Protein AF-A0A7K3DNG2-F1 (afdb_monomer)

Sequence (63 aa):
MAQPTPARVHICPACDGFGSAAVTLGGRDRHGHLRTITAHCPACHGTGTRAVRPVSALVRVGR

Secondary structure (DSSP, 8-state):
-PPPPPPPEEE-TTTTT--EEEEEEEEE-TTSPEEEEEEE-TTTTTSSEEE------------

Structure (mmCIF, N/CA/C/O backbone):
data_AF-A0A7K3DNG2-F1
#
_entry.id   AF-A0A7K3DNG2-F1
#
loop_
_atom_site.group_PDB
_atom_site.id
_atom_site.type_symbol
_atom_site.label_atom_id
_atom_site.label_alt_id
_atom_site.label_comp_id
_atom_site.label_asym_id
_atom_site.label_entity_id
_atom_site.label_seq_id
_atom_site.pdbx_PDB_ins_code
_atom_site.Cartn_x
_atom_site.Cartn_y
_atom_site.Cartn_z
_atom_site.occupancy
_atom_site.B_iso_or_equiv
_atom_site.auth_seq_id
_atom_site.auth_comp_id
_atom_site.auth_asym_id
_atom_site.auth_atom_id
_atom_site.pdbx_PDB_model_num
ATOM 1 N N . MET A 1 1 ? 38.150 4.184 -7.818 1.00 58.06 1 MET A N 1
ATOM 2 C CA . MET A 1 1 ? 36.807 4.482 -7.270 1.00 58.06 1 MET A CA 1
ATOM 3 C C . MET A 1 1 ? 35.779 3.792 -8.154 1.00 58.06 1 MET A C 1
ATOM 5 O O . MET A 1 1 ? 35.834 4.005 -9.357 1.00 58.06 1 MET A O 1
ATOM 9 N N . ALA A 1 2 ? 34.912 2.934 -7.609 1.00 75.81 2 ALA A N 1
ATOM 10 C CA . ALA A 1 2 ? 33.839 2.290 -8.374 1.00 75.81 2 ALA A CA 1
ATOM 11 C C . ALA A 1 2 ? 32.534 3.077 -8.186 1.00 75.81 2 ALA A C 1
ATOM 13 O O . ALA A 1 2 ? 32.134 3.329 -7.052 1.00 75.81 2 ALA A O 1
ATOM 14 N N . GLN A 1 3 ? 31.889 3.473 -9.286 1.00 81.69 3 GLN A N 1
ATOM 15 C CA . GLN A 1 3 ? 30.597 4.161 -9.264 1.00 81.69 3 GLN A CA 1
ATOM 16 C C . GLN A 1 3 ? 29.463 3.125 -9.368 1.00 81.69 3 GLN A C 1
ATOM 18 O O . GLN A 1 3 ? 29.434 2.366 -10.342 1.00 81.69 3 GLN A O 1
ATOM 23 N N . PRO A 1 4 ? 28.501 3.091 -8.428 1.00 76.75 4 PRO A N 1
ATOM 24 C CA . PRO A 1 4 ? 27.300 2.278 -8.575 1.00 76.75 4 PRO A CA 1
ATOM 25 C C . PRO A 1 4 ? 26.462 2.795 -9.747 1.00 76.75 4 PRO A C 1
ATOM 27 O O . PRO A 1 4 ? 26.126 3.979 -9.801 1.00 76.75 4 PRO A O 1
ATOM 30 N N . THR A 1 5 ? 26.109 1.912 -10.682 1.00 79.81 5 THR A N 1
ATOM 31 C CA . THR A 1 5 ? 25.130 2.239 -11.727 1.00 79.81 5 THR A CA 1
ATOM 32 C C . THR A 1 5 ? 23.732 1.959 -11.175 1.00 79.81 5 THR A C 1
ATOM 34 O O . THR A 1 5 ? 23.468 0.819 -10.785 1.00 79.81 5 THR A O 1
ATOM 37 N N . PRO A 1 6 ? 22.832 2.954 -11.107 1.00 75.00 6 PRO A N 1
ATOM 38 C CA . PRO A 1 6 ? 21.489 2.735 -10.592 1.00 75.00 6 PRO A CA 1
ATOM 39 C C . PRO A 1 6 ? 20.713 1.785 -11.510 1.00 75.00 6 PRO A C 1
ATOM 41 O O . PRO A 1 6 ? 20.734 1.915 -12.737 1.00 75.00 6 PRO A O 1
ATOM 44 N N . ALA A 1 7 ? 20.014 0.822 -10.909 1.00 75.38 7 ALA A N 1
ATOM 45 C CA . ALA A 1 7 ? 19.137 -0.075 -11.645 1.00 75.38 7 ALA A CA 1
ATOM 46 C C . ALA A 1 7 ? 17.997 0.723 -12.294 1.00 75.38 7 ALA A C 1
ATOM 48 O O . ALA A 1 7 ? 17.386 1.586 -11.659 1.00 75.38 7 ALA A O 1
ATOM 49 N N . ARG A 1 8 ? 17.674 0.416 -13.555 1.00 82.25 8 ARG A N 1
ATOM 50 C CA . ARG A 1 8 ? 16.465 0.957 -14.184 1.00 82.25 8 ARG A CA 1
ATOM 51 C C . ARG A 1 8 ? 15.244 0.308 -13.533 1.00 82.25 8 ARG A C 1
ATOM 53 O O . ARG A 1 8 ? 15.136 -0.918 -13.479 1.00 82.25 8 ARG A O 1
ATOM 60 N N . VAL A 1 9 ? 14.326 1.142 -13.058 1.00 87.56 9 VAL A N 1
ATOM 61 C CA . VAL A 1 9 ? 13.059 0.736 -12.443 1.00 87.56 9 VAL A CA 1
ATOM 62 C C . VAL A 1 9 ? 11.897 1.413 -13.163 1.00 87.56 9 VAL A C 1
ATOM 64 O O . VAL A 1 9 ? 12.034 2.536 -13.651 1.00 87.56 9 VAL A O 1
ATOM 67 N N . HIS A 1 10 ? 10.757 0.731 -13.236 1.00 91.06 10 HIS A N 1
ATOM 68 C CA . HIS A 1 10 ? 9.500 1.295 -13.732 1.00 91.06 10 HIS A CA 1
ATOM 69 C C . HIS A 1 10 ? 8.453 1.338 -12.620 1.00 91.06 10 HIS A C 1
ATOM 71 O O . HIS A 1 10 ? 8.501 0.532 -11.688 1.00 91.06 10 HIS A O 1
ATOM 77 N N . ILE A 1 11 ? 7.493 2.257 -12.750 1.00 94.56 11 ILE A N 1
ATOM 78 C CA . ILE A 1 11 ? 6.304 2.315 -11.892 1.00 94.56 11 ILE A CA 1
ATOM 79 C C . ILE A 1 11 ? 5.561 0.985 -12.014 1.00 94.56 11 ILE A C 1
ATOM 81 O O . ILE A 1 11 ? 5.388 0.454 -13.112 1.00 94.56 11 ILE A O 1
ATOM 85 N N . CYS A 1 12 ? 5.164 0.411 -10.881 1.00 94.44 12 CYS A N 1
ATOM 86 C CA . CYS A 1 12 ? 4.394 -0.821 -10.894 1.00 94.44 12 CYS A CA 1
ATOM 87 C C . CYS A 1 12 ? 2.974 -0.535 -11.414 1.00 94.44 12 CYS A C 1
ATOM 89 O O . CYS A 1 12 ? 2.253 0.208 -10.756 1.00 94.44 12 CYS A O 1
ATOM 91 N N . PRO A 1 13 ? 2.528 -1.153 -12.523 1.00 93.25 13 PRO A N 1
ATOM 92 C CA . PRO A 1 13 ? 1.204 -0.884 -13.092 1.00 93.25 13 PRO A CA 1
ATOM 93 C C . PRO A 1 13 ? 0.059 -1.528 -12.296 1.00 93.25 13 PRO A C 1
ATOM 95 O O . PRO A 1 13 ? -1.101 -1.281 -12.576 1.00 93.25 13 PRO A O 1
ATOM 98 N N . ALA A 1 14 ?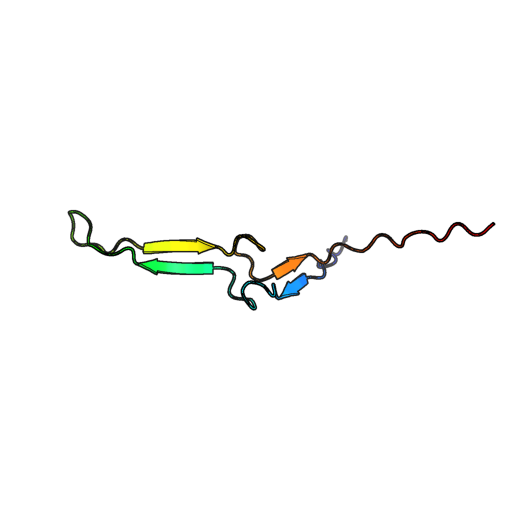 0.365 -2.402 -11.331 1.00 94.62 14 ALA A N 1
ATOM 99 C CA . ALA A 1 14 ? -0.656 -3.031 -10.492 1.00 94.62 14 ALA A CA 1
ATOM 100 C C . ALA A 1 14 ? -1.106 -2.132 -9.329 1.00 94.62 14 ALA A C 1
ATOM 102 O O . ALA A 1 14 ? -2.135 -2.399 -8.717 1.00 94.62 14 ALA A O 1
ATOM 103 N N . CYS A 1 15 ? -0.307 -1.123 -8.976 1.00 95.44 15 CYS A N 1
ATOM 104 C CA . CYS A 1 15 ? -0.599 -0.192 -7.885 1.00 95.44 15 CYS A CA 1
ATOM 105 C C . CYS A 1 15 ? -0.319 1.270 -8.247 1.00 95.44 15 CYS A C 1
ATOM 107 O O . CYS A 1 15 ? -0.343 2.127 -7.369 1.00 95.44 15 CYS A O 1
ATOM 109 N N . ASP A 1 16 ? 0.024 1.543 -9.506 1.00 95.06 16 ASP A N 1
ATOM 1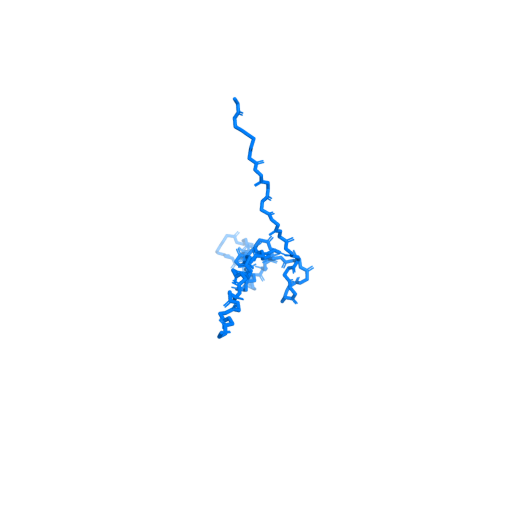10 C CA . ASP A 1 16 ? 0.319 2.874 -10.042 1.00 95.06 16 ASP A CA 1
ATOM 111 C C . ASP A 1 16 ? 1.358 3.673 -9.236 1.00 95.06 16 ASP A C 1
ATOM 113 O O . ASP A 1 16 ? 1.336 4.899 -9.179 1.00 95.06 16 ASP A O 1
ATOM 117 N N . GLY A 1 17 ? 2.299 2.970 -8.598 1.00 94.94 17 GLY A N 1
ATOM 118 C CA . GLY A 1 17 ? 3.337 3.574 -7.756 1.00 94.94 17 GLY A CA 1
ATOM 119 C C . GLY A 1 17 ? 3.004 3.632 -6.264 1.00 94.94 17 GLY A C 1
ATOM 120 O O . GLY A 1 17 ? 3.913 3.793 -5.450 1.00 94.94 17 GLY A O 1
ATOM 121 N N . PHE A 1 18 ? 1.754 3.391 -5.867 1.00 96.12 18 PHE A N 1
ATOM 122 C CA . PHE A 1 18 ? 1.329 3.329 -4.465 1.00 96.12 18 PHE A CA 1
ATOM 123 C C . PHE A 1 18 ? 1.550 1.927 -3.890 1.00 96.12 18 PHE A C 1
ATOM 125 O O . PHE A 1 18 ? 0.627 1.154 -3.645 1.00 96.12 18 PHE A O 1
ATOM 132 N N . GLY A 1 19 ? 2.821 1.572 -3.693 1.00 95.69 19 GLY A N 1
ATOM 133 C CA . GLY A 1 19 ? 3.226 0.230 -3.272 1.00 95.69 19 GLY A CA 1
ATOM 134 C C . GLY A 1 19 ? 2.670 -0.224 -1.920 1.00 95.69 19 GLY A C 1
ATOM 135 O O . GLY A 1 19 ? 2.539 -1.431 -1.717 1.00 95.69 19 GLY A O 1
ATOM 136 N N . SER A 1 20 ? 2.346 0.700 -1.013 1.00 97.56 20 SER A N 1
ATOM 137 C CA . SER A 1 20 ? 1.927 0.389 0.358 1.00 97.56 20 SER A CA 1
ATOM 138 C C . SER A 1 20 ? 0.816 1.318 0.841 1.00 97.56 20 SER A C 1
ATOM 140 O O . SER A 1 20 ? 0.797 2.492 0.478 1.00 97.56 20 SER A O 1
ATOM 142 N N . ALA A 1 21 ? -0.062 0.812 1.706 1.00 96.25 21 ALA A N 1
ATOM 143 C CA . ALA A 1 21 ? -1.123 1.590 2.338 1.00 96.25 21 ALA A CA 1
ATOM 144 C C . ALA A 1 21 ? -1.269 1.232 3.821 1.00 96.25 21 ALA A C 1
ATOM 146 O O . ALA A 1 21 ? -1.138 0.068 4.205 1.00 96.25 21 ALA A O 1
ATOM 147 N N . ALA A 1 22 ? -1.572 2.232 4.648 1.00 96.38 22 ALA A N 1
ATOM 148 C CA . ALA A 1 22 ? -1.966 2.025 6.035 1.00 96.38 22 ALA A CA 1
ATOM 149 C C . ALA A 1 22 ? -3.475 1.759 6.097 1.00 96.38 22 ALA A C 1
ATOM 151 O O . ALA A 1 22 ? -4.273 2.565 5.620 1.00 96.38 22 ALA A O 1
ATOM 152 N N . VAL A 1 23 ? -3.864 0.630 6.682 1.00 94.12 23 VAL A N 1
ATOM 153 C CA . VAL A 1 23 ? -5.257 0.203 6.814 1.00 94.12 23 VAL A CA 1
ATOM 154 C C . VAL A 1 23 ? -5.591 0.092 8.289 1.00 94.12 23 VAL A C 1
ATOM 156 O O . VAL A 1 23 ? -5.025 -0.734 9.006 1.00 94.12 23 VAL A O 1
ATOM 159 N N . THR A 1 24 ? -6.533 0.908 8.745 1.00 93.62 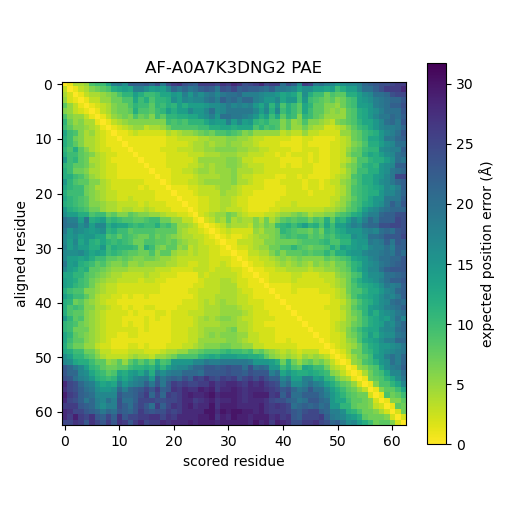24 THR A N 1
ATOM 160 C CA . THR A 1 24 ? -7.097 0.763 10.083 1.00 93.62 24 THR A CA 1
ATOM 161 C C . THR A 1 24 ? -8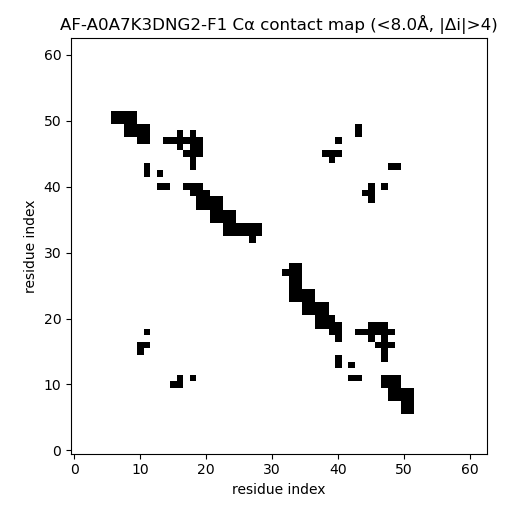.048 -0.426 10.086 1.00 93.62 24 THR A C 1
ATOM 163 O O . THR A 1 24 ? -9.084 -0.415 9.422 1.00 93.62 24 THR A O 1
ATOM 166 N N . LEU A 1 25 ? -7.692 -1.463 10.832 1.00 89.75 25 LEU A N 1
ATOM 167 C CA . LEU A 1 25 ? -8.590 -2.558 11.150 1.00 89.75 25 LEU A CA 1
ATOM 168 C C . LEU A 1 25 ? -9.693 -2.024 12.067 1.00 89.75 25 LEU A C 1
ATOM 170 O O . LEU A 1 25 ? -9.426 -1.292 13.020 1.00 89.75 25 LEU A O 1
ATOM 174 N N . GLY A 1 26 ? -10.936 -2.391 11.766 1.00 84.94 26 GLY A N 1
ATOM 175 C CA . GLY A 1 26 ? -12.077 -2.022 12.593 1.00 84.94 26 GLY A CA 1
ATOM 176 C C . GLY A 1 26 ? -11.929 -2.510 14.036 1.00 84.94 26 GLY A C 1
ATOM 177 O O . GLY A 1 26 ? -11.266 -3.510 14.320 1.00 84.94 26 GLY A O 1
ATOM 178 N N . GLY A 1 27 ? -12.591 -1.799 14.946 1.00 85.00 27 GLY A N 1
ATOM 179 C CA . GLY A 1 27 ? -12.508 -2.056 16.378 1.00 85.00 27 GLY A CA 1
ATOM 180 C C . GLY A 1 27 ? -11.345 -1.332 17.052 1.00 85.00 27 GLY A C 1
ATOM 181 O O . GLY A 1 27 ? -10.481 -0.723 16.423 1.00 85.00 27 GLY A O 1
ATOM 182 N N . ARG A 1 28 ? -11.364 -1.369 18.380 1.00 89.38 28 ARG A N 1
ATOM 183 C CA . ARG A 1 28 ? -10.303 -0.850 19.238 1.00 89.38 28 ARG A CA 1
ATOM 184 C C . ARG A 1 28 ? -9.759 -2.002 20.067 1.00 89.38 28 ARG A C 1
ATOM 186 O O . ARG A 1 28 ? -10.495 -2.943 20.368 1.00 89.38 28 ARG A O 1
ATOM 193 N N . ASP A 1 29 ? -8.479 -1.960 20.399 1.00 86.56 29 ASP A N 1
ATOM 194 C CA . ASP A 1 29 ? -7.923 -2.913 21.351 1.00 86.56 29 ASP A CA 1
ATOM 195 C C . ASP A 1 29 ? -8.460 -2.665 22.774 1.00 86.56 29 ASP A C 1
ATOM 197 O O . ASP A 1 29 ? -9.262 -1.760 23.020 1.00 86.56 29 ASP A O 1
ATOM 201 N N . ARG A 1 30 ? -8.016 -3.484 23.733 1.00 87.88 30 ARG A N 1
ATOM 202 C CA . ARG A 1 30 ? -8.463 -3.406 25.135 1.00 87.88 30 ARG A CA 1
ATOM 203 C C . ARG A 1 30 ? -8.107 -2.081 25.819 1.00 87.88 30 ARG A C 1
ATOM 205 O O . ARG A 1 30 ? -8.667 -1.779 26.865 1.00 87.88 30 ARG A O 1
ATOM 212 N N . HIS A 1 31 ? -7.194 -1.311 25.237 1.00 90.12 31 HIS A N 1
ATOM 213 C CA . HIS A 1 31 ? -6.749 -0.008 25.718 1.00 90.12 31 HIS A CA 1
ATOM 214 C C . HIS A 1 31 ? -7.381 1.147 24.926 1.00 90.12 31 HIS A C 1
ATOM 216 O O . HIS A 1 31 ? -7.151 2.311 25.242 1.00 90.12 31 HIS A O 1
ATOM 222 N N . GLY A 1 32 ? -8.214 0.846 23.924 1.00 91.12 32 GLY A N 1
ATOM 223 C CA . GLY A 1 32 ? -8.907 1.840 23.114 1.00 91.12 32 GLY A CA 1
ATOM 224 C C . GLY A 1 32 ? -8.147 2.280 21.860 1.00 91.12 32 GLY A C 1
ATOM 225 O O . GLY A 1 32 ? -8.635 3.169 21.158 1.00 91.12 32 GLY A O 1
ATOM 226 N N . HIS A 1 33 ? -7.000 1.679 21.533 1.00 91.31 33 HIS A N 1
ATOM 227 C CA . HIS A 1 33 ? -6.251 2.061 20.336 1.00 91.31 33 HIS A CA 1
ATOM 228 C C . HIS A 1 33 ? -6.840 1.434 19.077 1.00 91.31 33 HIS A C 1
ATOM 230 O O . HIS A 1 33 ? -7.270 0.278 19.062 1.00 91.31 33 HIS A O 1
ATOM 236 N N . LEU A 1 34 ? -6.829 2.207 17.991 1.00 92.00 34 LEU A N 1
ATOM 237 C CA . LEU A 1 34 ? -7.108 1.688 16.660 1.00 92.00 34 LEU A CA 1
ATOM 238 C C . LEU A 1 34 ? -5.941 0.814 16.209 1.00 92.00 34 LEU A C 1
ATOM 240 O O . LEU A 1 34 ? -4.777 1.196 16.333 1.00 92.00 34 LEU A O 1
ATOM 244 N N . ARG A 1 35 ? -6.258 -0.360 15.669 1.00 92.12 35 ARG A N 1
ATOM 245 C CA . ARG A 1 35 ? -5.244 -1.262 15.128 1.00 92.12 35 ARG A CA 1
ATOM 246 C C . ARG A 1 35 ? -5.002 -0.903 13.671 1.00 92.12 35 ARG A C 1
ATOM 248 O O . ARG A 1 35 ? -5.893 -1.078 12.853 1.00 92.12 35 ARG A O 1
ATOM 255 N N . THR A 1 36 ? -3.800 -0.460 13.336 1.00 93.69 36 THR A N 1
ATOM 256 C CA . THR A 1 36 ? -3.417 -0.155 11.952 1.00 93.69 36 THR A CA 1
ATOM 257 C C . THR A 1 36 ? -2.438 -1.204 11.449 1.00 93.69 36 THR A C 1
ATOM 259 O O . THR A 1 36 ? -1.487 -1.551 12.147 1.00 93.69 36 THR A O 1
ATOM 262 N N . ILE A 1 37 ? -2.666 -1.713 10.241 1.00 93.19 37 ILE A N 1
ATOM 263 C CA . ILE A 1 37 ? -1.732 -2.590 9.531 1.00 93.19 37 ILE A CA 1
ATOM 264 C C . ILE A 1 37 ? -1.198 -1.896 8.285 1.00 93.19 37 ILE A C 1
ATOM 266 O O . ILE A 1 37 ? -1.844 -1.008 7.732 1.00 93.19 37 ILE A O 1
ATOM 270 N N . THR A 1 38 ? -0.044 -2.348 7.808 1.00 96.88 38 THR A N 1
ATOM 271 C CA . THR A 1 38 ? 0.484 -1.947 6.504 1.00 96.88 38 THR A CA 1
ATOM 272 C C . THR A 1 38 ? 0.187 -3.046 5.496 1.00 96.88 38 THR A C 1
ATOM 274 O O . THR A 1 38 ? 0.645 -4.177 5.648 1.00 96.88 38 THR A O 1
ATOM 277 N N . ALA A 1 39 ? -0.584 -2.716 4.466 1.00 96.25 39 ALA A N 1
ATOM 278 C CA . ALA A 1 39 ? -0.792 -3.578 3.316 1.00 96.25 39 ALA A CA 1
ATOM 279 C C . ALA A 1 39 ? 0.228 -3.225 2.230 1.00 96.25 39 ALA A C 1
ATOM 281 O O . ALA A 1 39 ? 0.448 -2.050 1.933 1.00 96.25 39 ALA A O 1
ATOM 282 N N . HIS A 1 40 ? 0.829 -4.242 1.620 1.00 98.06 40 HIS A N 1
ATOM 283 C CA . HIS A 1 40 ? 1.763 -4.082 0.510 1.00 98.06 40 HIS A CA 1
ATOM 284 C C . HIS A 1 40 ? 1.168 -4.659 -0.773 1.00 98.06 40 HIS A C 1
ATOM 286 O O . HIS A 1 40 ? 0.542 -5.719 -0.755 1.00 98.06 40 HIS A O 1
ATOM 292 N N . CYS A 1 41 ? 1.414 -3.998 -1.904 1.00 96.44 41 CYS A N 1
ATOM 293 C CA . CYS A 1 41 ? 1.109 -4.548 -3.216 1.00 96.44 41 CYS A CA 1
ATOM 294 C C . CYS A 1 41 ? 1.925 -5.839 -3.418 1.00 96.44 41 CYS A C 1
ATOM 296 O O . CYS A 1 41 ? 3.158 -5.780 -3.379 1.00 96.44 41 CYS A O 1
ATOM 298 N N . PRO A 1 42 ? 1.291 -6.997 -3.678 1.00 94.88 42 PRO A N 1
ATOM 299 C CA . PRO A 1 42 ? 2.003 -8.268 -3.810 1.00 94.88 42 PRO A CA 1
ATOM 300 C C . PRO A 1 42 ? 2.859 -8.330 -5.081 1.00 94.88 42 PRO A C 1
ATOM 302 O O . PRO A 1 42 ? 3.799 -9.110 -5.156 1.00 94.88 42 PRO A O 1
ATOM 305 N N . ALA A 1 43 ? 2.565 -7.493 -6.082 1.00 92.81 43 ALA A N 1
ATOM 306 C CA . ALA A 1 43 ? 3.302 -7.464 -7.339 1.00 92.81 43 ALA A CA 1
ATOM 307 C C . ALA A 1 43 ? 4.699 -6.836 -7.191 1.00 92.81 43 ALA A C 1
ATOM 309 O O . ALA A 1 43 ? 5.642 -7.278 -7.853 1.00 92.81 43 ALA A O 1
ATOM 310 N N . CYS A 1 44 ? 4.835 -5.799 -6.363 1.00 94.06 44 CYS A N 1
ATOM 311 C CA . CYS A 1 44 ? 6.094 -5.082 -6.143 1.00 94.06 44 CYS A CA 1
ATOM 312 C C . CYS A 1 44 ? 6.617 -5.188 -4.703 1.00 94.06 44 CYS A C 1
ATOM 314 O O . CYS A 1 44 ? 7.628 -4.578 -4.386 1.00 94.06 44 CYS A O 1
ATOM 316 N N . HIS A 1 45 ? 5.929 -5.915 -3.821 1.00 94.69 45 HIS A N 1
ATOM 317 C CA . HIS A 1 45 ? 6.271 -6.053 -2.401 1.00 94.69 45 HIS A CA 1
ATOM 318 C C . HIS A 1 45 ? 6.470 -4.710 -1.682 1.00 94.69 45 HIS A C 1
ATOM 320 O O . HIS A 1 45 ? 7.415 -4.532 -0.921 1.00 94.69 45 HIS A O 1
ATOM 326 N N . GLY A 1 46 ? 5.592 -3.739 -1.940 1.00 95.56 46 GLY A N 1
ATOM 327 C CA . GLY A 1 46 ? 5.622 -2.466 -1.213 1.00 95.56 46 GLY A CA 1
ATOM 328 C C . GLY A 1 46 ? 6.464 -1.350 -1.834 1.00 95.56 46 GLY A C 1
ATOM 329 O O . GLY A 1 46 ? 6.285 -0.197 -1.453 1.00 95.56 46 GLY A O 1
ATOM 330 N N . THR A 1 47 ? 7.326 -1.643 -2.813 1.00 95.25 47 THR A N 1
ATOM 331 C CA .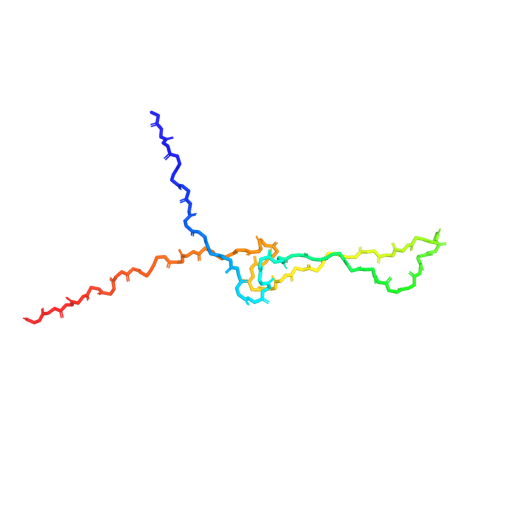 THR A 1 47 ? 8.289 -0.660 -3.356 1.00 95.25 47 THR A CA 1
ATOM 332 C C . THR A 1 47 ? 7.691 0.371 -4.318 1.00 95.25 47 THR A C 1
ATOM 334 O O . THR A 1 47 ? 8.369 1.328 -4.685 1.00 95.25 47 THR A O 1
ATOM 337 N N . GLY A 1 48 ? 6.471 0.146 -4.819 1.00 95.56 48 GLY A N 1
ATOM 338 C CA . GLY A 1 48 ? 5.843 0.969 -5.864 1.00 95.56 48 GLY A CA 1
ATOM 339 C C . GLY A 1 48 ? 6.507 0.850 -7.242 1.00 95.56 48 GLY A C 1
ATOM 340 O O . GLY A 1 48 ? 6.040 1.434 -8.218 1.00 95.56 48 GLY A O 1
ATOM 341 N N . THR A 1 49 ? 7.577 0.064 -7.361 1.00 94.25 49 THR A N 1
ATOM 342 C CA . THR A 1 49 ? 8.371 -0.058 -8.583 1.00 94.25 49 THR A CA 1
ATOM 343 C C . THR A 1 49 ? 8.751 -1.506 -8.858 1.00 94.25 49 THR A C 1
ATOM 345 O O . THR A 1 49 ? 8.851 -2.339 -7.959 1.00 94.25 49 THR A O 1
ATOM 348 N N . ARG A 1 50 ? 8.965 -1.837 -10.128 1.00 88.62 50 ARG A N 1
ATOM 349 C CA . ARG A 1 50 ? 9.529 -3.127 -10.534 1.00 88.62 50 ARG A CA 1
ATOM 350 C C . ARG A 1 50 ? 10.851 -2.904 -11.246 1.00 88.62 50 ARG A C 1
ATOM 352 O O . ARG A 1 50 ? 10.967 -2.017 -12.093 1.00 88.62 50 ARG A O 1
ATOM 359 N N . ALA A 1 51 ? 11.838 -3.729 -10.903 1.00 82.25 51 ALA A N 1
ATOM 360 C CA . ALA A 1 51 ? 13.091 -3.775 -11.635 1.00 82.25 51 ALA A CA 1
ATOM 361 C C . ALA A 1 51 ? 12.809 -4.201 -13.076 1.00 82.25 51 ALA A C 1
ATOM 363 O O . ALA A 1 51 ? 12.103 -5.186 -13.320 1.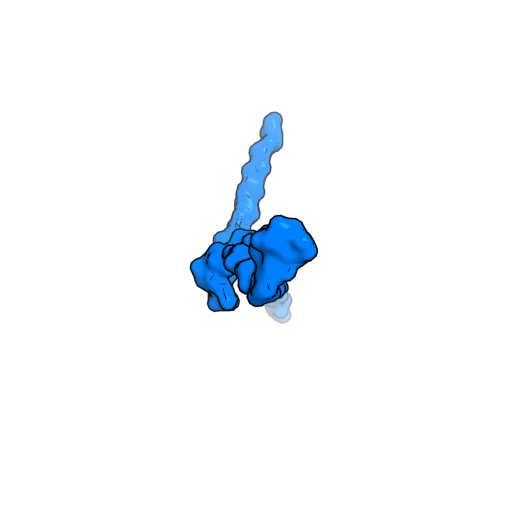00 82.25 51 ALA A O 1
ATOM 364 N N . VAL A 1 52 ? 13.376 -3.467 -14.027 1.00 72.94 52 VAL A N 1
ATOM 365 C CA . VAL A 1 52 ? 13.374 -3.904 -15.418 1.00 72.94 52 VAL A CA 1
ATOM 366 C C . VAL A 1 52 ? 14.325 -5.080 -15.487 1.00 72.94 52 VAL A C 1
ATOM 368 O O . VAL A 1 52 ? 15.537 -4.898 -15.384 1.00 72.94 52 VAL A O 1
ATOM 371 N N . ARG A 1 53 ? 13.797 -6.301 -15.615 1.00 65.12 53 ARG A N 1
ATOM 372 C CA . ARG A 1 53 ? 14.663 -7.422 -15.977 1.00 65.12 53 ARG A CA 1
ATOM 373 C C . ARG A 1 53 ? 15.201 -7.090 -17.368 1.00 65.12 53 ARG A C 1
ATOM 375 O O . ARG A 1 53 ? 14.380 -6.934 -18.274 1.00 65.12 53 ARG A O 1
ATOM 382 N N . PRO A 1 54 ? 16.523 -6.935 -17.558 1.00 56.41 54 PRO A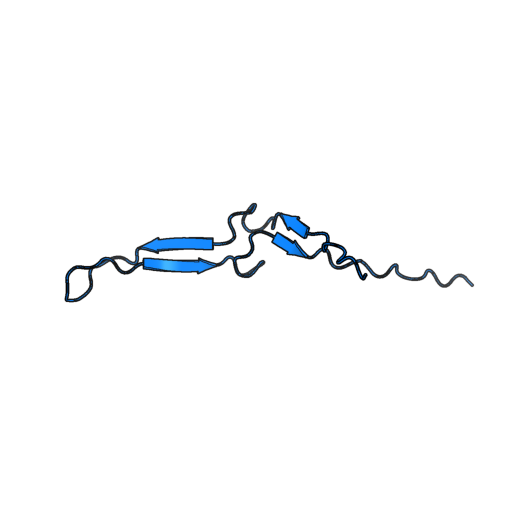 N 1
ATOM 383 C CA . PRO A 1 54 ? 17.042 -6.816 -18.904 1.00 56.41 54 PRO A CA 1
ATOM 384 C C . PRO A 1 54 ? 16.616 -8.090 -19.628 1.00 56.41 54 PRO A C 1
ATOM 386 O O . PRO A 1 54 ? 16.885 -9.197 -19.155 1.00 56.41 54 PRO A O 1
ATOM 389 N N . VAL A 1 55 ? 15.880 -7.944 -20.730 1.00 58.00 55 VAL A N 1
ATOM 390 C CA . VAL A 1 55 ? 15.685 -9.064 -21.642 1.00 58.00 55 VAL A CA 1
ATOM 391 C C . VAL A 1 55 ? 17.078 -9.343 -22.171 1.00 58.00 55 VAL A C 1
ATOM 393 O O . VAL A 1 55 ? 17.593 -8.569 -22.977 1.00 58.00 55 VAL A O 1
ATOM 396 N N . SER A 1 56 ? 17.735 -10.377 -21.645 1.00 58.16 56 SER A N 1
ATOM 397 C CA . SER A 1 56 ? 18.940 -10.917 -22.258 1.00 58.16 56 SER A CA 1
ATOM 398 C C . SER A 1 56 ? 18.576 -11.136 -23.716 1.00 58.16 56 SER A C 1
ATOM 400 O O . SER A 1 56 ? 17.674 -11.928 -23.994 1.00 58.16 56 SER A O 1
ATOM 402 N N . ALA A 1 57 ? 19.157 -10.335 -24.612 1.00 60.84 57 ALA A N 1
ATOM 403 C CA . ALA A 1 57 ? 18.812 -10.365 -26.020 1.00 60.84 57 ALA A CA 1
ATOM 404 C C . ALA A 1 57 ? 18.869 -11.825 -26.471 1.00 60.84 57 ALA A C 1
ATOM 406 O O . ALA A 1 57 ? 19.912 -12.467 -26.343 1.00 60.84 57 ALA A O 1
ATOM 407 N N . LEU A 1 58 ? 17.734 -12.369 -26.915 1.00 62.50 58 LEU A N 1
ATOM 408 C CA . LEU A 1 58 ? 17.709 -13.671 -27.562 1.00 62.50 58 LEU A CA 1
ATOM 409 C C . LEU A 1 58 ? 18.685 -13.568 -28.735 1.00 62.50 58 LEU A C 1
ATOM 411 O O . LEU A 1 58 ? 18.417 -12.861 -29.707 1.00 62.50 58 LEU A O 1
ATOM 415 N N . VAL A 1 59 ? 19.852 -14.200 -28.600 1.00 64.88 59 VAL A N 1
ATOM 416 C CA . VAL A 1 59 ? 20.848 -14.264 -29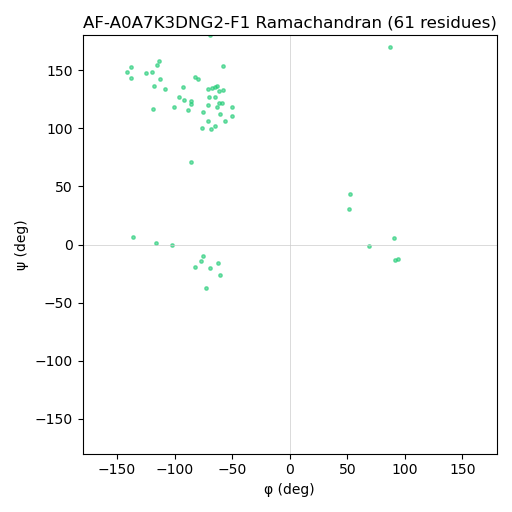.665 1.00 64.88 59 VAL A CA 1
ATOM 417 C C . VAL A 1 59 ? 20.175 -14.969 -30.832 1.00 64.88 59 VAL A C 1
ATOM 419 O O . VAL A 1 59 ? 19.831 -16.148 -30.751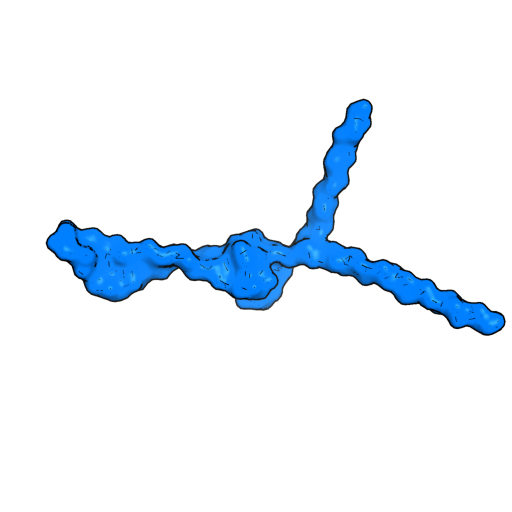 1.00 64.88 59 VAL A O 1
ATOM 422 N N . ARG A 1 60 ? 19.944 -14.236 -31.922 1.00 61.41 60 ARG A N 1
ATOM 423 C CA . ARG A 1 60 ? 19.510 -14.826 -33.183 1.00 61.41 60 ARG A CA 1
ATOM 424 C C . ARG A 1 60 ? 20.685 -15.642 -33.721 1.00 61.41 60 ARG A C 1
ATOM 426 O O . ARG A 1 60 ? 21.610 -15.077 -34.292 1.00 61.41 60 ARG A O 1
ATOM 433 N N . VAL A 1 61 ? 20.658 -16.957 -33.524 1.00 60.34 61 VAL A N 1
ATOM 434 C CA . VAL A 1 61 ? 21.583 -17.872 -34.202 1.00 60.34 61 VAL A CA 1
ATOM 435 C C . VAL A 1 61 ? 21.088 -18.022 -35.642 1.00 60.34 61 VAL A C 1
ATOM 437 O O . VAL A 1 61 ? 20.085 -18.685 -35.899 1.00 60.34 61 VAL A O 1
ATOM 440 N N . GLY A 1 62 ? 21.730 -17.302 -36.563 1.00 66.00 62 GLY A N 1
ATOM 441 C CA . GLY A 1 62 ? 21.548 -17.462 -38.007 1.00 66.00 62 GLY A CA 1
ATOM 442 C C . GLY A 1 62 ? 22.390 -18.625 -38.537 1.00 66.00 62 GLY A C 1
ATOM 443 O O . GLY A 1 62 ? 23.473 -18.872 -38.012 1.00 66.00 62 GLY A O 1
ATOM 444 N N . ARG A 1 63 ? 21.840 -19.338 -39.527 1.00 58.19 63 ARG A N 1
ATOM 445 C CA . ARG A 1 63 ? 22.439 -20.479 -40.240 1.00 58.19 63 ARG A CA 1
ATOM 446 C C . ARG A 1 63 ? 23.557 -20.063 -41.184 1.00 58.19 63 ARG A C 1
ATOM 448 O O . ARG A 1 63 ? 23.390 -18.999 -41.819 1.00 58.19 63 ARG A O 1
#

Foldseek 3Di:
DDDDDDFDKDFDPQCRLQQKDKDFDDDAPPVRHTDIDIDGDPVPRSRRIDGDPPPPPPPPDDD

Mean predicted aligned error: 9.53 Å

Nearest PDB structures (foldseek):
  3gvj-assembly1_A  TM=2.607E-01  e=3.888E+00  Escherichia phage K1F
  3gvk-assembly1_C  TM=2.601E-01  e=8.805E+00  Escherichia phage K1F

Solvent-accessible surface area (backbone atoms only — not comparable to full-atom values): 4180 Å² total; per-residue (Å²): 138,87,80,86,77,82,80,64,66,42,72,26,83,91,48,76,41,58,13,55,46,81,44,73,46,85,68,56,50,100,85,64,46,73,46,69,44,78,48,55,38,83,90,42,71,36,66,15,36,37,73,62,74,77,75,75,73,80,78,80,84,78,133

Radius of gyration: 20.35 Å; Cα contacts (8 Å, |Δi|>4): 85; chains: 1; bounding box: 49×25×66 Å

pLDDT: mean 84.81, std 13.15, range [56.41, 98.06]